Protein AF-A0A369JKZ5-F1 (afdb_monomer_lite)

pLDDT: mean 91.81, std 6.63, range [54.28, 96.5]

Radius of gyration: 13.26 Å; chains: 1; bounding box: 30×30×33 Å

Sequence (74 aa):
MHSPSLFRPHVLATERLRAWSTPITLSFHDSLSQALPLSDARALLEVMLFSLDIKMRGLYGAGLLRFTQYCDSR

Structure (mmCIF, N/CA/C/O backbone):
data_AF-A0A369JKZ5-F1
#
_entry.id   AF-A0A369JKZ5-F1
#
loop_
_atom_site.group_PDB
_atom_site.id
_atom_site.type_symbol
_atom_site.label_atom_id
_atom_site.label_alt_id
_atom_site.label_comp_id
_atom_site.label_asym_id
_atom_site.label_entity_id
_atom_site.label_seq_id
_atom_site.pdbx_PDB_ins_code
_atom_site.Cartn_x
_atom_site.Cartn_y
_atom_site.Cartn_z
_atom_site.occupancy
_atom_site.B_iso_or_equiv
_atom_site.auth_seq_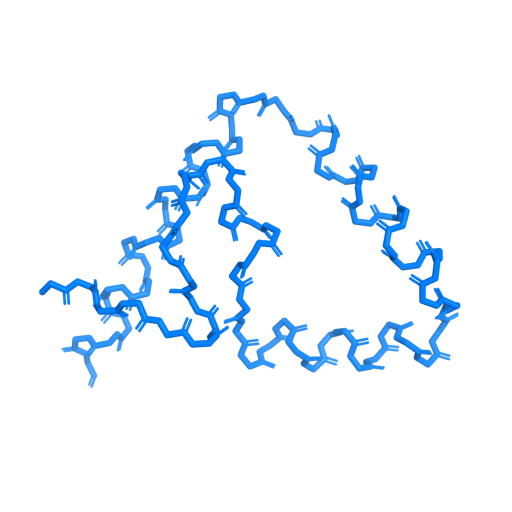id
_atom_site.auth_comp_id
_atom_site.auth_asym_id
_atom_site.auth_atom_id
_atom_site.pdbx_PDB_model_num
ATOM 1 N N . MET A 1 1 ? 8.464 -12.630 -15.998 1.00 54.28 1 MET A N 1
ATOM 2 C CA . MET A 1 1 ? 7.291 -11.731 -16.127 1.00 54.28 1 MET A CA 1
ATOM 3 C C . MET A 1 1 ? 6.466 -11.855 -14.855 1.00 54.28 1 MET A C 1
ATOM 5 O O . MET A 1 1 ? 6.376 -12.962 -14.347 1.00 54.28 1 MET A O 1
ATOM 9 N N . HIS A 1 2 ? 5.938 -10.759 -14.302 1.00 65.88 2 HIS A N 1
ATOM 10 C CA . HIS A 1 2 ? 5.092 -10.832 -13.103 1.00 65.88 2 HIS A CA 1
ATOM 11 C C . HIS A 1 2 ? 3.672 -11.226 -13.518 1.00 65.88 2 HIS A C 1
ATOM 13 O O . HIS A 1 2 ? 3.022 -10.463 -14.234 1.00 65.88 2 HIS A O 1
ATOM 19 N N . SER A 1 3 ? 3.219 -12.410 -13.110 1.00 78.62 3 SER A N 1
ATOM 20 C CA . SER A 1 3 ? 1.866 -12.887 -13.403 1.00 78.62 3 SER A CA 1
ATOM 21 C C . SER A 1 3 ? 0.887 -12.329 -12.365 1.00 78.62 3 SER A C 1
ATOM 23 O O . SER A 1 3 ? 1.158 -12.460 -11.169 1.00 78.62 3 SER A O 1
ATOM 25 N N . PRO A 1 4 ? -0.229 -11.703 -12.780 1.00 88.00 4 PRO A N 1
ATOM 26 C CA . PRO A 1 4 ? -1.244 -11.221 -11.851 1.00 88.00 4 PRO A CA 1
ATOM 27 C C . PRO A 1 4 ? -1.768 -12.361 -10.975 1.00 88.00 4 PRO A C 1
ATOM 29 O O . PRO A 1 4 ? -1.942 -13.485 -11.445 1.00 88.00 4 PRO A O 1
ATOM 32 N N . SER A 1 5 ? -2.050 -12.063 -9.712 1.00 91.50 5 SER A N 1
ATOM 33 C CA . SER A 1 5 ? -2.650 -13.013 -8.772 1.00 91.50 5 SER A CA 1
ATOM 34 C C . SER A 1 5 ? -3.686 -12.321 -7.893 1.00 91.50 5 SER A C 1
ATOM 36 O O . SER A 1 5 ? -3.798 -11.095 -7.910 1.00 91.50 5 SER A O 1
ATOM 38 N N . LEU A 1 6 ? -4.410 -13.099 -7.084 1.00 91.62 6 LEU A N 1
ATOM 39 C CA . LEU A 1 6 ? -5.355 -12.562 -6.098 1.00 91.62 6 LEU A CA 1
ATOM 40 C C . LEU A 1 6 ? -4.688 -11.576 -5.121 1.00 91.62 6 LEU A C 1
ATOM 42 O O . LEU A 1 6 ? -5.316 -10.608 -4.713 1.00 91.62 6 LEU A O 1
ATOM 46 N N . PHE A 1 7 ? -3.411 -11.789 -4.787 1.00 92.12 7 PHE A N 1
ATOM 47 C CA . PHE A 1 7 ? -2.660 -10.933 -3.860 1.00 92.12 7 PHE A CA 1
ATOM 48 C C . PHE A 1 7 ? -1.928 -9.777 -4.550 1.00 92.12 7 PHE A C 1
ATOM 50 O O . PHE A 1 7 ? -1.521 -8.822 -3.891 1.00 92.12 7 PHE A O 1
ATOM 57 N N . ARG A 1 8 ? -1.707 -9.873 -5.866 1.00 93.69 8 ARG A N 1
ATOM 58 C CA . ARG A 1 8 ? -0.988 -8.878 -6.675 1.00 93.69 8 ARG A CA 1
ATOM 59 C C . ARG A 1 8 ? -1.717 -8.672 -8.004 1.00 93.69 8 ARG A C 1
ATOM 61 O O . ARG A 1 8 ? -1.217 -9.089 -9.055 1.00 93.69 8 ARG A O 1
ATOM 68 N N . PRO A 1 9 ? -2.923 -8.075 -7.982 1.00 95.69 9 PRO A N 1
ATOM 69 C CA . PRO A 1 9 ? -3.672 -7.809 -9.200 1.00 95.69 9 PRO A CA 1
ATOM 70 C C . PRO A 1 9 ? -2.918 -6.826 -10.103 1.00 95.69 9 PRO A C 1
ATOM 72 O O . PRO A 1 9 ? -2.092 -6.022 -9.650 1.00 95.69 9 PRO A O 1
ATOM 75 N N . HIS A 1 10 ? -3.213 -6.878 -11.402 1.00 94.00 10 HIS A N 1
ATOM 76 C CA . HIS A 1 10 ? -2.631 -5.951 -12.363 1.00 94.00 10 HIS A CA 1
ATOM 77 C C . HIS A 1 10 ? -3.275 -4.569 -12.226 1.00 94.00 10 HIS A C 1
ATOM 79 O O . HIS A 1 10 ? -4.388 -4.341 -12.691 1.00 94.00 10 HIS A O 1
ATOM 85 N N . VAL A 1 11 ? -2.561 -3.652 -11.577 1.00 95.38 11 VAL A N 1
ATOM 86 C CA . VAL A 1 11 ? -2.996 -2.271 -11.341 1.00 95.38 11 VAL A CA 1
ATOM 87 C C . VAL A 1 11 ? -1.858 -1.284 -11.613 1.00 95.38 11 VAL A C 1
ATOM 89 O O . VAL A 1 11 ? -0.677 -1.663 -11.678 1.00 95.38 11 VAL A O 1
ATOM 92 N N . LEU A 1 12 ? -2.214 -0.003 -11.747 1.00 94.62 12 LEU A N 1
ATOM 93 C CA . LEU A 1 12 ? -1.256 1.099 -11.855 1.00 94.62 12 LEU A CA 1
ATOM 94 C C . LEU A 1 12 ? -0.304 1.113 -10.656 1.00 94.62 12 LEU A C 1
ATOM 96 O O . LEU A 1 12 ? -0.668 0.706 -9.555 1.00 94.62 12 LEU A O 1
ATOM 100 N N . ALA A 1 13 ? 0.914 1.625 -10.851 1.00 94.75 13 ALA A N 1
ATOM 101 C CA . ALA A 1 13 ? 1.907 1.685 -9.779 1.00 94.75 13 ALA A CA 1
ATOM 102 C C . ALA A 1 13 ? 1.379 2.425 -8.536 1.00 94.75 13 ALA A C 1
ATOM 104 O O . ALA A 1 13 ? 1.572 1.942 -7.428 1.00 94.75 13 ALA A O 1
ATOM 105 N N . THR A 1 14 ? 0.645 3.524 -8.720 1.00 95.06 14 THR A N 1
ATOM 106 C CA . THR A 1 14 ? 0.044 4.319 -7.634 1.00 95.06 14 THR A CA 1
ATOM 107 C C . THR A 1 14 ? -0.960 3.544 -6.781 1.00 95.06 14 THR A C 1
ATOM 109 O O . THR A 1 14 ? -1.104 3.848 -5.602 1.00 95.06 14 THR A O 1
ATOM 112 N N . GLU A 1 15 ? -1.602 2.520 -7.344 1.00 95.06 15 GLU A N 1
ATOM 113 C CA . GLU A 1 15 ? -2.634 1.728 -6.667 1.00 95.06 15 GLU A CA 1
ATOM 114 C C . GLU A 1 15 ? -2.063 0.517 -5.922 1.00 95.06 15 GLU A C 1
ATOM 116 O O . GLU A 1 15 ? -2.741 -0.073 -5.083 1.00 95.06 15 GLU A O 1
ATOM 121 N N . ARG A 1 16 ? -0.810 0.121 -6.188 1.00 94.88 16 ARG A N 1
ATOM 122 C CA . ARG A 1 16 ? -0.237 -1.113 -5.620 1.00 94.88 16 ARG A CA 1
ATOM 123 C C . ARG A 1 16 ? -0.130 -1.082 -4.104 1.00 94.88 16 ARG A C 1
ATOM 125 O O . ARG A 1 16 ? -0.354 -2.110 -3.485 1.00 94.88 16 ARG A O 1
ATOM 132 N N . LEU A 1 17 ? 0.157 0.076 -3.504 1.00 93.19 17 LEU A N 1
ATOM 133 C CA . LEU A 1 17 ? 0.201 0.215 -2.041 1.00 93.19 17 LEU A CA 1
ATOM 134 C C . LEU A 1 17 ? -1.125 -0.170 -1.370 1.00 93.19 17 LEU A C 1
ATOM 136 O O . LEU A 1 17 ? -1.119 -0.632 -0.235 1.00 93.19 17 LEU A O 1
ATOM 140 N N . ARG A 1 18 ? -2.243 0.022 -2.075 1.00 93.50 18 ARG A N 1
ATOM 141 C CA . ARG A 1 18 ? -3.589 -0.301 -1.602 1.00 93.50 18 ARG A CA 1
ATOM 142 C C . ARG A 1 18 ? -4.026 -1.703 -2.018 1.00 93.50 18 ARG A C 1
ATOM 144 O O . ARG A 1 18 ? -4.648 -2.412 -1.239 1.00 93.50 18 ARG A O 1
ATOM 151 N N . ALA A 1 19 ? -3.754 -2.069 -3.268 1.00 94.25 19 ALA A N 1
ATOM 152 C CA . ALA A 1 19 ? -4.322 -3.253 -3.904 1.00 94.25 19 ALA A CA 1
ATOM 153 C C . ALA A 1 19 ? -3.473 -4.517 -3.739 1.00 94.25 19 ALA A C 1
ATOM 155 O O . ALA A 1 19 ? -3.962 -5.611 -4.010 1.00 94.25 19 ALA A O 1
ATOM 156 N N . TRP A 1 20 ? -2.193 -4.388 -3.384 1.00 94.81 20 TRP A N 1
ATOM 157 C CA . TRP A 1 20 ? -1.322 -5.541 -3.191 1.00 94.81 20 TRP A CA 1
ATOM 158 C C . TRP A 1 20 ? -1.265 -5.936 -1.725 1.00 94.81 20 TRP A C 1
ATOM 160 O O . TRP A 1 20 ? -1.187 -5.095 -0.833 1.00 94.81 20 TRP A O 1
ATOM 170 N N . SER A 1 21 ? -1.242 -7.239 -1.482 1.00 92.44 21 SER A N 1
ATOM 171 C CA . SER A 1 21 ? -1.125 -7.804 -0.146 1.00 92.44 21 SER A CA 1
ATOM 172 C C . SER A 1 21 ? 0.055 -8.762 -0.072 1.00 92.44 21 SER A C 1
ATOM 174 O O . SER A 1 21 ? 0.374 -9.489 -1.013 1.00 92.44 21 SER A O 1
ATOM 176 N N .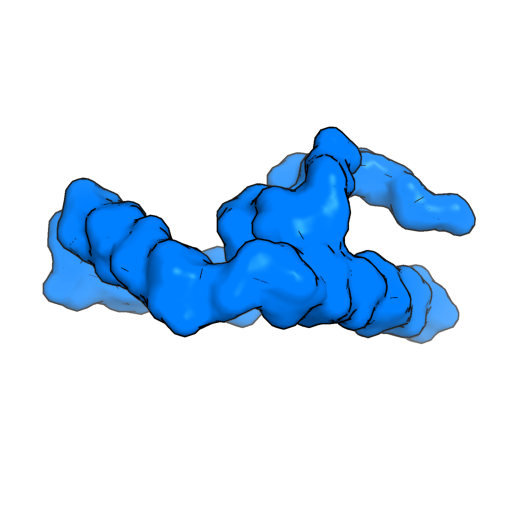 THR A 1 22 ? 0.706 -8.765 1.084 1.00 88.56 22 THR A N 1
ATOM 177 C CA . THR A 1 22 ? 1.704 -9.764 1.475 1.00 88.56 22 THR A CA 1
ATOM 178 C C . THR A 1 22 ? 1.174 -10.547 2.679 1.00 88.56 22 THR A C 1
ATOM 180 O O . THR A 1 22 ? 0.255 -10.057 3.339 1.00 88.56 22 THR A O 1
ATOM 183 N N . PRO A 1 23 ? 1.745 -11.714 3.030 1.00 89.81 23 PRO A N 1
ATOM 184 C CA . PRO A 1 23 ? 1.364 -12.420 4.257 1.00 89.81 23 PRO A CA 1
ATOM 185 C C . PRO A 1 23 ? 1.417 -11.531 5.510 1.00 89.81 23 PRO A C 1
ATOM 187 O O . PRO A 1 23 ? 0.537 -11.605 6.362 1.00 89.81 23 PRO A O 1
ATOM 190 N N . ILE A 1 24 ? 2.399 -10.626 5.580 1.00 89.25 24 ILE A N 1
ATOM 191 C CA . ILE A 1 24 ? 2.529 -9.651 6.671 1.00 89.25 24 ILE A CA 1
ATOM 192 C C . ILE A 1 24 ? 1.379 -8.640 6.638 1.00 89.25 24 ILE A C 1
ATOM 194 O O . ILE A 1 24 ? 0.781 -8.362 7.671 1.00 89.25 24 ILE A O 1
ATOM 198 N N . THR A 1 25 ? 1.033 -8.115 5.460 1.00 90.00 25 THR A N 1
ATOM 199 C CA . THR A 1 25 ? -0.100 -7.188 5.302 1.00 90.00 25 THR A CA 1
ATOM 200 C C . THR A 1 25 ? -1.415 -7.843 5.728 1.00 90.00 25 THR A C 1
ATOM 202 O O . THR A 1 25 ? -2.210 -7.207 6.409 1.00 90.00 25 THR A O 1
ATOM 205 N N . LEU A 1 26 ? -1.629 -9.117 5.380 1.00 92.06 26 LEU A N 1
ATOM 206 C CA . LEU A 1 26 ? -2.818 -9.876 5.781 1.00 92.06 26 LEU A CA 1
ATOM 207 C C . LEU A 1 26 ? -2.878 -10.062 7.302 1.00 92.06 26 LEU A C 1
ATOM 209 O O . LEU A 1 26 ? -3.873 -9.699 7.915 1.00 92.06 26 LEU A O 1
ATOM 213 N N . SER A 1 27 ? -1.782 -10.506 7.924 1.00 94.56 27 SER A N 1
ATOM 214 C CA . SER A 1 27 ? -1.701 -10.635 9.387 1.00 94.56 27 SER A CA 1
ATOM 215 C C . SER A 1 27 ? -1.907 -9.299 10.111 1.00 94.56 27 SER A C 1
ATOM 217 O O . SER A 1 27 ? -2.524 -9.251 11.180 1.00 94.56 27 SER A O 1
ATOM 219 N N . PHE A 1 28 ? -1.4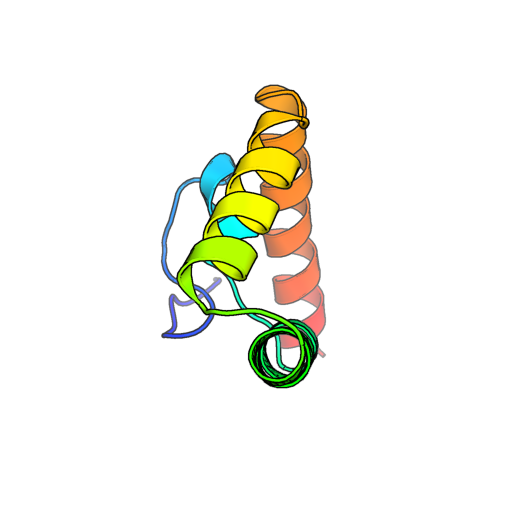18 -8.202 9.529 1.00 92.56 28 PHE A N 1
ATOM 220 C CA . PHE A 1 28 ? -1.653 -6.864 10.054 1.00 92.56 28 PHE A CA 1
ATOM 221 C C . PHE A 1 28 ? -3.123 -6.457 9.922 1.00 92.56 28 PHE A C 1
ATOM 223 O O . PHE A 1 28 ? -3.676 -5.924 10.877 1.00 92.56 28 PHE A O 1
ATOM 230 N N . HIS A 1 29 ? -3.777 -6.738 8.790 1.00 91.25 29 HIS A N 1
ATOM 231 C CA . HIS A 1 29 ? -5.213 -6.497 8.626 1.00 91.25 29 HIS A CA 1
ATOM 232 C C . HIS A 1 29 ? -6.052 -7.297 9.621 1.00 91.25 29 HIS A C 1
ATOM 234 O O . HIS A 1 29 ? -6.964 -6.725 10.217 1.00 91.25 29 HIS A O 1
ATOM 240 N N . ASP A 1 30 ? -5.718 -8.567 9.851 1.00 93.00 30 ASP A N 1
ATOM 241 C CA . ASP A 1 30 ? -6.391 -9.394 10.855 1.00 93.00 30 ASP A CA 1
ATOM 242 C C . ASP A 1 30 ? -6.243 -8.771 12.245 1.00 93.00 30 ASP A C 1
ATOM 244 O O . ASP A 1 30 ? -7.236 -8.564 12.940 1.00 93.00 30 ASP A O 1
ATOM 248 N N . SER A 1 31 ? -5.026 -8.365 12.614 1.00 94.69 31 SER A N 1
ATOM 249 C CA . SER A 1 31 ? -4.755 -7.698 13.895 1.00 94.69 31 SER A CA 1
ATOM 250 C C . SER A 1 31 ? -5.496 -6.361 14.018 1.00 94.69 31 SER A C 1
ATOM 252 O O . SER A 1 31 ? -6.080 -6.058 15.057 1.00 94.69 31 SER A O 1
ATOM 254 N N . LEU A 1 32 ? -5.520 -5.570 12.943 1.00 93.06 32 LEU A N 1
ATOM 255 C CA . LEU A 1 32 ? -6.200 -4.279 12.893 1.00 93.06 32 LEU A CA 1
ATOM 256 C C . LEU A 1 32 ? -7.717 -4.439 13.015 1.00 93.06 32 LEU A C 1
ATOM 258 O O . LEU A 1 32 ? -8.356 -3.622 13.670 1.00 93.06 32 LEU A O 1
ATOM 262 N N . SER A 1 33 ? -8.285 -5.505 12.444 1.00 92.94 33 SER A N 1
ATOM 263 C CA . SER A 1 33 ? -9.717 -5.811 12.542 1.00 92.94 33 SER A CA 1
ATOM 264 C C . SER A 1 33 ? -10.170 -6.158 13.964 1.00 92.94 33 SER A C 1
ATOM 266 O O . SER A 1 33 ? -11.342 -5.988 14.286 1.00 92.94 33 SER A O 1
ATOM 268 N N . GLN A 1 34 ? -9.246 -6.603 14.825 1.00 95.31 34 GLN A N 1
ATOM 269 C CA . GLN A 1 34 ? -9.517 -6.809 16.251 1.00 95.31 34 GLN A CA 1
ATOM 270 C C . GLN A 1 34 ? -9.476 -5.498 17.049 1.00 95.31 34 GLN A C 1
ATOM 272 O O . GLN A 1 34 ? -10.065 -5.416 18.124 1.00 95.31 34 GLN A O 1
ATOM 277 N N . ALA A 1 35 ? -8.776 -4.479 16.543 1.00 96.25 35 ALA A N 1
ATOM 278 C CA . ALA A 1 35 ? -8.599 -3.196 17.220 1.00 96.25 35 ALA A CA 1
ATOM 279 C C . ALA A 1 35 ? -9.592 -2.120 16.754 1.00 96.25 35 ALA A C 1
ATOM 281 O O . ALA A 1 35 ? -9.936 -1.232 17.531 1.00 96.25 35 ALA A O 1
ATOM 282 N N . LEU A 1 36 ? -10.029 -2.174 15.492 1.00 95.88 36 LEU A N 1
ATOM 283 C CA . LEU A 1 36 ? -10.869 -1.159 14.861 1.00 95.88 36 LEU A CA 1
ATOM 284 C C . LEU A 1 36 ? -11.988 -1.797 14.028 1.00 95.88 36 LEU A C 1
ATOM 286 O O . LEU A 1 36 ? -11.756 -2.804 13.352 1.00 95.88 36 LEU A O 1
ATOM 290 N N . PRO A 1 37 ? -13.174 -1.164 13.965 1.00 96.50 37 PRO A N 1
ATOM 291 C CA . PRO A 1 37 ? -14.159 -1.472 12.941 1.00 96.50 37 PRO A CA 1
ATOM 292 C C . PRO A 1 37 ? -13.549 -1.385 11.538 1.00 96.50 37 PRO A C 1
ATOM 294 O O . PRO A 1 37 ? -12.704 -0.535 11.247 1.00 96.50 37 PRO A O 1
ATOM 297 N N . LEU A 1 38 ? -14.025 -2.233 10.625 1.00 91.62 38 LEU A N 1
ATOM 298 C CA . LEU A 1 38 ? -13.518 -2.282 9.251 1.00 91.62 38 LEU A CA 1
ATOM 299 C C . LEU A 1 38 ? -13.632 -0.932 8.518 1.00 91.62 38 LEU A C 1
ATOM 301 O O . LEU A 1 38 ? -12.775 -0.608 7.697 1.00 91.62 38 LEU A O 1
ATOM 305 N N . SER A 1 39 ? -14.678 -0.147 8.800 1.00 95.19 39 SER A N 1
ATOM 306 C CA . SER A 1 39 ? -14.840 1.213 8.266 1.00 95.19 39 SER A CA 1
ATOM 307 C C . SER A 1 39 ? -13.679 2.120 8.659 1.00 95.19 39 SER A C 1
ATOM 309 O O . SER A 1 39 ? -13.148 2.840 7.817 1.00 95.19 39 SER A O 1
ATOM 311 N N . ASP A 1 40 ? -13.254 2.031 9.913 1.00 96.44 40 ASP A N 1
ATOM 312 C CA . ASP A 1 40 ? -12.279 2.931 10.517 1.00 96.44 40 ASP A CA 1
ATOM 313 C C . ASP A 1 40 ? -10.870 2.527 10.090 1.00 96.44 40 ASP A C 1
ATOM 315 O O . ASP A 1 40 ? -10.070 3.377 9.710 1.00 96.44 40 ASP A O 1
ATOM 319 N N . ALA A 1 41 ? -10.595 1.220 10.027 1.00 94.06 41 ALA A N 1
ATOM 320 C CA . ALA A 1 41 ? -9.366 0.682 9.449 1.00 94.06 41 ALA A CA 1
ATOM 321 C C . ALA A 1 41 ? -9.186 1.100 7.978 1.00 94.06 41 ALA A C 1
ATOM 323 O O . ALA A 1 41 ? -8.087 1.461 7.553 1.00 94.06 41 ALA A O 1
ATOM 324 N N . ARG A 1 42 ? -10.272 1.088 7.192 1.00 92.19 42 ARG A N 1
ATOM 325 C CA . ARG A 1 42 ? -10.259 1.569 5.803 1.00 92.19 42 ARG A CA 1
ATOM 326 C C . ARG A 1 42 ? -10.038 3.072 5.734 1.00 92.19 42 ARG A C 1
ATOM 328 O O . ARG A 1 42 ? -9.181 3.504 4.974 1.00 92.19 42 ARG A O 1
ATOM 335 N N . ALA A 1 43 ? -10.764 3.856 6.528 1.00 95.44 43 ALA A N 1
ATOM 336 C CA . ALA A 1 43 ? -10.589 5.305 6.576 1.00 95.44 43 ALA A CA 1
ATOM 337 C C . ALA A 1 43 ? -9.152 5.682 6.966 1.00 95.44 43 ALA A C 1
ATOM 339 O O . ALA A 1 43 ? -8.553 6.550 6.337 1.00 95.44 43 ALA A O 1
ATOM 340 N N . LEU A 1 44 ? -8.569 4.976 7.936 1.00 94.31 44 LEU A N 1
ATOM 341 C CA . LEU A 1 44 ? -7.182 5.146 8.348 1.00 94.31 44 LEU A CA 1
ATOM 342 C C . LEU A 1 44 ? -6.210 4.881 7.191 1.00 94.31 44 LEU A C 1
ATOM 344 O O . LEU A 1 44 ? -5.333 5.706 6.936 1.00 94.31 44 LEU A O 1
ATOM 348 N N . LEU A 1 45 ? -6.384 3.773 6.462 1.00 92.31 45 LEU A N 1
ATOM 349 C CA . LEU A 1 45 ? -5.570 3.470 5.282 1.00 92.31 45 LEU A CA 1
ATOM 350 C C . LEU A 1 45 ? -5.714 4.551 4.203 1.00 92.31 45 LEU A C 1
ATOM 352 O O . LEU A 1 45 ? -4.709 4.988 3.647 1.00 92.31 45 LEU A O 1
ATOM 356 N N . GLU A 1 46 ? -6.935 5.014 3.924 1.00 93.50 46 GLU A N 1
ATOM 357 C CA . GLU A 1 46 ? -7.166 6.091 2.956 1.00 93.50 46 GLU A CA 1
ATOM 358 C C . GLU A 1 46 ? -6.476 7.387 3.383 1.00 93.50 46 GLU A C 1
ATOM 360 O O . GLU A 1 46 ? -5.815 8.007 2.558 1.00 93.50 46 GLU A O 1
ATOM 365 N N . VAL A 1 47 ? -6.555 7.774 4.660 1.00 95.88 47 VAL A N 1
ATOM 366 C CA . VAL A 1 47 ? -5.865 8.962 5.192 1.00 95.88 47 VAL A CA 1
ATOM 367 C C . VAL A 1 47 ? -4.347 8.822 5.060 1.00 95.88 47 VAL A C 1
ATOM 369 O O . VAL A 1 47 ? -3.685 9.750 4.592 1.00 95.88 47 VAL A O 1
ATOM 372 N N . MET A 1 48 ? -3.788 7.658 5.406 1.00 93.44 48 MET A N 1
ATOM 373 C CA . MET A 1 48 ? -2.358 7.379 5.232 1.00 93.44 48 MET A CA 1
ATOM 374 C C . MET A 1 48 ? -1.946 7.486 3.763 1.00 93.44 48 MET A C 1
ATOM 376 O O . MET A 1 48 ? -0.966 8.159 3.447 1.00 93.44 48 MET A O 1
ATOM 380 N N . LEU A 1 49 ? -2.708 6.882 2.848 1.00 93.12 49 LEU A N 1
ATOM 381 C CA . LEU A 1 49 ? -2.446 6.988 1.416 1.00 93.12 49 LEU A CA 1
ATOM 382 C C . LEU A 1 49 ? -2.571 8.440 0.948 1.00 93.12 49 LEU A C 1
ATOM 384 O O . LEU A 1 49 ? -1.683 8.910 0.244 1.00 93.12 49 LEU A O 1
ATOM 388 N N . PHE A 1 50 ? -3.603 9.173 1.377 1.00 93.06 50 PHE A N 1
ATOM 389 C CA . PHE A 1 50 ? -3.807 10.583 1.039 1.00 93.06 50 PHE A CA 1
ATOM 390 C C . PHE A 1 50 ? -2.648 11.478 1.473 1.00 93.06 50 PHE A C 1
ATOM 392 O O . PHE A 1 50 ? -2.296 12.399 0.739 1.00 93.06 50 PHE A O 1
ATOM 399 N N . SER A 1 51 ? -2.028 11.171 2.614 1.00 94.94 51 SER A N 1
ATOM 400 C CA . SER A 1 51 ? -0.873 11.905 3.138 1.00 94.94 51 SER A CA 1
ATOM 401 C C . SER A 1 51 ? 0.401 11.741 2.297 1.00 94.94 51 SER A C 1
ATOM 403 O O . SER A 1 51 ? 1.321 12.551 2.401 1.00 94.94 51 SER A O 1
ATOM 405 N N . LEU A 1 52 ? 0.459 10.720 1.434 1.00 94.00 52 LEU A N 1
ATOM 406 C CA . LEU A 1 52 ? 1.557 10.528 0.495 1.00 94.00 52 LEU A CA 1
ATOM 407 C C . LEU A 1 52 ? 1.330 11.354 -0.769 1.00 94.00 52 LEU A C 1
ATOM 409 O O . LEU A 1 52 ? 0.281 11.245 -1.415 1.00 94.00 52 LEU A O 1
ATOM 413 N N . ASP A 1 53 ? 2.365 12.086 -1.180 1.00 94.50 53 ASP A N 1
ATOM 414 C CA . ASP A 1 53 ? 2.409 12.730 -2.491 1.00 94.50 53 ASP A CA 1
ATOM 415 C C . ASP A 1 53 ? 2.180 11.704 -3.619 1.00 94.50 53 ASP A C 1
ATOM 417 O O . ASP A 1 53 ? 2.652 10.562 -3.562 1.00 94.50 53 ASP A O 1
ATOM 421 N N . ILE A 1 54 ? 1.454 12.105 -4.666 1.00 89.50 54 ILE A N 1
ATOM 422 C CA . ILE A 1 54 ? 1.063 11.222 -5.777 1.00 89.50 54 ILE A CA 1
ATOM 423 C C . ILE A 1 54 ? 2.294 10.597 -6.448 1.00 89.50 54 ILE A C 1
ATOM 425 O O . ILE A 1 54 ? 2.291 9.402 -6.764 1.00 89.50 54 ILE A O 1
ATOM 429 N N . LYS A 1 55 ? 3.376 11.371 -6.618 1.00 93.69 55 LYS A N 1
ATOM 430 C CA . LYS A 1 55 ? 4.632 10.876 -7.193 1.00 93.69 55 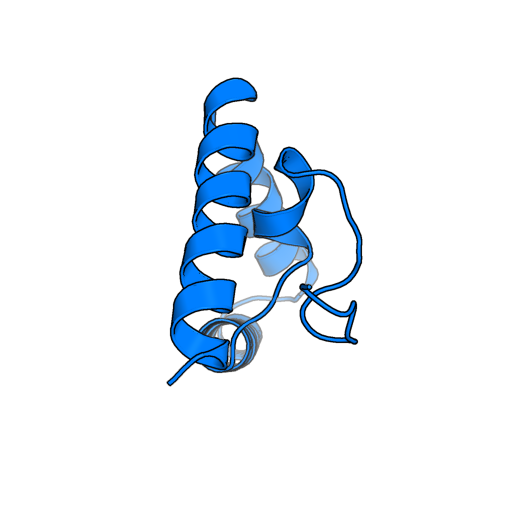LYS A CA 1
ATOM 431 C C . LYS A 1 55 ? 5.243 9.800 -6.300 1.00 93.69 55 LYS A C 1
ATOM 433 O O . LYS A 1 55 ? 5.716 8.780 -6.805 1.00 93.69 55 LYS A O 1
ATOM 438 N N . MET A 1 56 ? 5.192 9.996 -4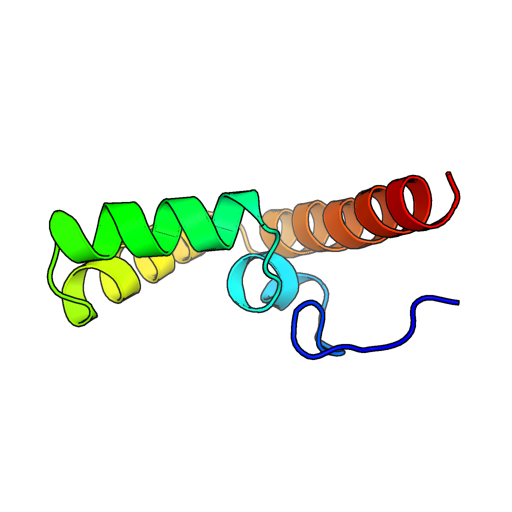.982 1.00 93.81 56 MET A N 1
ATOM 439 C CA . MET A 1 56 ? 5.708 9.033 -4.007 1.00 93.81 56 MET A CA 1
ATOM 440 C C . MET A 1 56 ? 4.917 7.725 -4.040 1.00 93.81 56 MET A C 1
ATOM 442 O O . MET A 1 56 ? 5.533 6.661 -4.073 1.00 93.81 56 MET A O 1
ATOM 446 N N . ARG A 1 57 ? 3.580 7.765 -4.138 1.00 93.94 57 ARG A N 1
ATOM 447 C CA . ARG A 1 57 ? 2.767 6.537 -4.279 1.00 93.94 57 ARG A CA 1
ATOM 448 C C . ARG A 1 57 ? 3.188 5.715 -5.494 1.00 93.94 57 ARG A C 1
ATOM 450 O O . ARG A 1 57 ? 3.345 4.500 -5.395 1.00 93.94 57 ARG A O 1
ATOM 457 N N . GLY A 1 58 ? 3.424 6.381 -6.625 1.00 94.75 58 GLY A N 1
ATOM 458 C CA . GLY A 1 58 ? 3.920 5.737 -7.841 1.00 94.75 58 GLY A CA 1
ATOM 459 C C . GLY A 1 58 ? 5.308 5.114 -7.662 1.00 94.75 58 GLY A C 1
ATOM 460 O O . GLY A 1 58 ? 5.518 3.966 -8.053 1.00 94.75 58 GLY A O 1
ATOM 461 N N . LEU A 1 59 ? 6.240 5.839 -7.036 1.00 96.06 59 LEU A N 1
ATOM 462 C CA . LEU A 1 59 ? 7.602 5.365 -6.757 1.00 96.06 59 LEU A CA 1
ATOM 463 C C . LEU A 1 59 ? 7.609 4.146 -5.827 1.00 96.06 59 LEU A C 1
ATOM 465 O O . LEU A 1 59 ? 8.206 3.123 -6.169 1.00 96.06 59 LEU A O 1
ATOM 469 N N . TYR A 1 60 ? 6.909 4.216 -4.694 1.00 94.50 60 TYR A N 1
ATOM 470 C CA . TYR A 1 60 ? 6.813 3.097 -3.755 1.00 94.50 60 TYR A CA 1
ATOM 471 C C . TYR A 1 60 ? 6.117 1.888 -4.385 1.00 94.50 60 TYR A C 1
ATOM 473 O O . TYR A 1 60 ? 6.608 0.766 -4.268 1.00 94.50 60 TYR A O 1
ATOM 481 N N . GLY A 1 61 ? 5.031 2.096 -5.134 1.00 94.88 61 GLY A N 1
ATOM 482 C CA . GLY A 1 61 ? 4.360 1.011 -5.845 1.00 94.88 61 GLY A CA 1
ATOM 483 C C . GLY A 1 61 ? 5.196 0.391 -6.973 1.00 94.88 61 GLY A C 1
ATOM 484 O O . GLY A 1 61 ? 5.120 -0.814 -7.226 1.00 94.88 61 GLY A O 1
ATOM 485 N N . ALA A 1 62 ? 6.048 1.164 -7.650 1.00 95.38 62 ALA A N 1
ATOM 486 C CA . ALA A 1 62 ? 7.037 0.614 -8.579 1.00 95.38 62 ALA A CA 1
ATOM 487 C C . ALA A 1 62 ? 8.124 -0.190 -7.843 1.00 95.38 62 ALA A C 1
ATOM 489 O O . ALA A 1 62 ? 8.523 -1.257 -8.315 1.00 95.38 62 ALA A O 1
ATOM 490 N N . GLY A 1 63 ? 8.553 0.284 -6.670 1.00 94.88 63 GLY A N 1
ATOM 491 C CA . GLY A 1 63 ? 9.464 -0.430 -5.776 1.00 94.88 63 GLY A CA 1
ATOM 492 C C . GLY A 1 63 ? 8.911 -1.786 -5.335 1.00 94.88 63 GLY A C 1
ATOM 493 O O . GLY A 1 63 ? 9.616 -2.787 -5.443 1.00 94.88 63 GLY A O 1
ATOM 494 N N . LEU A 1 64 ? 7.631 -1.849 -4.950 1.00 93.31 64 LEU A N 1
ATOM 495 C CA . LEU A 1 64 ? 6.947 -3.098 -4.586 1.00 93.31 64 LEU A CA 1
ATOM 496 C C . LEU A 1 64 ? 6.993 -4.149 -5.702 1.00 93.31 64 LEU A C 1
ATOM 498 O O . LEU A 1 64 ? 7.214 -5.331 -5.434 1.00 93.31 64 LEU A O 1
ATOM 502 N N . LEU A 1 65 ? 6.839 -3.737 -6.964 1.00 93.50 65 LEU A N 1
ATOM 503 C CA . LEU A 1 65 ? 6.971 -4.655 -8.099 1.00 93.50 65 LEU A CA 1
ATOM 504 C C . LEU A 1 65 ? 8.379 -5.256 -8.168 1.00 93.50 65 LEU A C 1
ATOM 506 O O . LEU A 1 65 ? 8.514 -6.468 -8.297 1.00 93.50 65 LEU A O 1
ATOM 510 N N . ARG A 1 66 ? 9.428 -4.436 -8.048 1.00 93.69 66 ARG A N 1
ATOM 511 C CA . ARG A 1 66 ? 10.813 -4.937 -8.084 1.00 93.69 66 ARG A CA 1
ATOM 512 C C . ARG A 1 66 ? 11.129 -5.834 -6.889 1.00 93.69 66 ARG A C 1
ATOM 514 O O . ARG A 1 66 ? 11.768 -6.866 -7.061 1.00 93.69 66 ARG A O 1
ATOM 521 N N . PHE A 1 67 ? 10.659 -5.460 -5.700 1.00 91.19 67 PHE A N 1
ATOM 522 C CA . PHE A 1 67 ? 10.828 -6.252 -4.485 1.00 91.19 67 PHE A CA 1
ATOM 523 C C . PHE A 1 67 ? 10.197 -7.640 -4.634 1.00 91.19 67 PHE A C 1
ATOM 525 O O . PHE A 1 67 ? 10.862 -8.649 -4.428 1.00 91.19 67 PHE A O 1
ATOM 532 N N . THR A 1 68 ? 8.940 -7.701 -5.074 1.00 90.44 68 THR A N 1
ATOM 533 C CA . THR A 1 68 ? 8.242 -8.981 -5.263 1.00 90.44 68 THR A CA 1
ATOM 534 C C . THR A 1 68 ? 8.861 -9.821 -6.376 1.00 90.44 68 THR A C 1
ATOM 536 O O . THR A 1 68 ? 9.006 -11.020 -6.196 1.00 90.44 68 THR A O 1
ATOM 539 N N . GLN A 1 69 ? 9.314 -9.214 -7.479 1.00 90.81 69 GLN A N 1
ATOM 540 C CA . GLN A 1 69 ? 10.073 -9.922 -8.518 1.00 90.81 69 GLN A CA 1
ATOM 541 C C . GLN A 1 69 ? 11.358 -10.556 -7.977 1.00 90.81 69 GLN A C 1
ATOM 543 O O . GLN A 1 69 ? 11.679 -11.679 -8.349 1.00 90.81 69 GLN A O 1
ATOM 548 N N . TYR A 1 70 ? 12.085 -9.848 -7.108 1.00 92.06 70 TYR A N 1
ATOM 5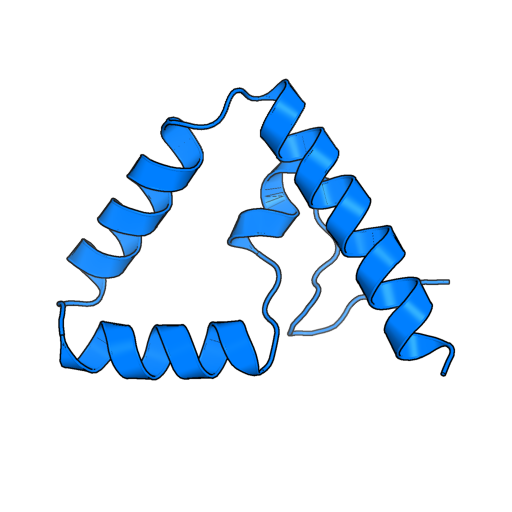49 C CA . TYR A 1 70 ? 13.272 -10.391 -6.456 1.00 92.06 70 TYR A CA 1
ATOM 550 C C . TYR A 1 70 ? 12.916 -11.574 -5.548 1.00 92.06 70 TYR A C 1
ATOM 552 O O . TYR A 1 70 ? 13.553 -12.620 -5.650 1.00 92.06 70 TYR A O 1
ATOM 560 N N . CYS A 1 71 ? 11.882 -11.435 -4.711 1.00 87.62 71 CYS A N 1
ATOM 561 C CA . CYS A 1 71 ? 11.408 -12.509 -3.836 1.00 87.62 71 CYS A CA 1
ATOM 562 C C . CYS A 1 71 ? 10.926 -13.737 -4.613 1.00 87.62 71 CYS A C 1
ATOM 564 O O . CYS A 1 71 ? 11.271 -14.842 -4.235 1.00 87.62 71 CYS A O 1
ATOM 566 N N . ASP A 1 72 ? 10.174 -13.554 -5.701 1.00 88.25 72 ASP A N 1
ATOM 567 C CA . ASP A 1 72 ? 9.653 -14.658 -6.520 1.00 88.25 72 ASP A CA 1
ATOM 568 C C . ASP A 1 72 ? 10.773 -15.378 -7.309 1.00 88.25 72 ASP A C 1
ATOM 570 O O . ASP A 1 72 ? 10.570 -16.478 -7.818 1.00 88.25 72 ASP A O 1
ATOM 574 N N . SER A 1 73 ? 11.942 -14.745 -7.466 1.00 89.62 73 SER A N 1
ATOM 575 C CA . SER A 1 73 ? 13.091 -15.294 -8.203 1.00 89.62 73 SER A CA 1
ATOM 576 C C . SER A 1 73 ? 14.080 -16.091 -7.343 1.00 89.62 73 SER A C 1
ATOM 578 O O . SER A 1 73 ? 15.087 -16.566 -7.871 1.00 89.62 73 SER A O 1
ATOM 580 N N . ARG A 1 74 ? 13.829 -16.199 -6.035 1.00 68.75 74 ARG A N 1
ATOM 581 C CA . ARG A 1 74 ? 14.668 -16.895 -5.052 1.00 68.75 74 ARG A CA 1
ATOM 582 C C . ARG A 1 74 ? 13.858 -17.938 -4.305 1.00 68.75 74 ARG A C 1
ATOM 584 O O . ARG A 1 74 ? 14.479 -18.955 -3.937 1.00 68.75 74 ARG A O 1
#

Organism: Hypsizygus marmoreus (NCBI:txid39966)

Secondary structure (DSSP, 8-state):
-----SSS-S--GGGHHHH---HHHHHHHHHHHHHS-HHHHHHHHHHHHHHS-HHHHHHHHHHHHHHHHHHHT-

Foldseek 3Di:
DDDADCQRHDDQLLCCVPRHDDPVNVVVVVVVVVVDPPVVVVVVVVVVSVPDDSVRSNVVSVVVVVVVVVVVVD